Protein 2R48 (pdb70)

Solvent-accessible surface area: 5723 Å² total

Structure (mmCIF, N/CA/C/O backbone):
data_2R48
#
_entry.id   2R48
#
_cell.length_a   48.931
_cell.length_b   48.931
_cell.length_c   68.250
_cell.angle_alpha   90.00
_cell.angle_beta   90.00
_cell.angle_gamma   90.00
#
_symmetry.space_group_name_H-M   'P 41 21 2'
#
loop_
_entity.id
_entity.type
_entity.pdbx_description
1 polymer 'Phosphotransferase system (PTS) mannose-specific enzyme IIBCA component'
2 water water
#
loop_
_atom_site.group_PDB
_atom_site.id
_atom_site.type_symbol
_atom_site.label_atom_id
_atom_site.label_alt_id
_atom_site.label_comp_id
_atom_site.label_asym_id
_atom_site.label_entity_id
_atom_site.label_seq_id
_atom_site.pdbx_PDB_ins_code
_atom_site.Cartn_x
_atom_site.Cartn_y
_atom_site.Cartn_z
_atom_site.occupancy
_atom_site.B_iso_or_equiv
_atom_site.auth_seq_id
_atom_site.auth_comp_id
_atom_site.auth_asym_id
_atom_site.auth_atom_id
_atom_site.pdbx_PDB_model_num
ATOM 1 N N . ASN A 1 2 ? 22.207 2.751 25.438 1.00 17.29 0 ASN A N 1
ATOM 2 C CA . ASN A 1 2 ? 20.915 2.120 25.838 1.00 19.32 0 ASN A CA 1
ATOM 3 C C . ASN A 1 2 ? 19.668 2.965 25.581 1.00 19.67 0 ASN A C 1
ATOM 4 O O . ASN A 1 2 ? 18.540 2.495 25.827 1.00 20.15 0 ASN A O 1
ATOM 9 N N . ALA A 1 3 ? 19.838 4.179 25.052 1.00 19.20 1 ALA A N 1
ATOM 10 C CA . ALA A 1 3 ? 18.737 5.133 24.979 1.00 19.06 1 ALA A CA 1
ATOM 11 C C . ALA A 1 3 ? 17.653 4.721 23.972 1.00 19.38 1 ALA A C 1
ATOM 12 O O . ALA A 1 3 ? 17.957 4.048 22.965 1.00 18.91 1 ALA A O 1
ATOM 14 N N . LYS A 1 4 ? 16.397 5.072 24.272 1.00 19.16 2 LYS A N 1
ATOM 15 C CA . LYS A 1 4 ? 15.243 4.841 23.366 1.00 19.67 2 LYS A CA 1
ATOM 16 C C . LYS A 1 4 ? 14.621 6.174 23.040 1.00 18.01 2 LYS A C 1
ATOM 17 O O . LYS A 1 4 ? 14.241 6.910 23.928 1.00 17.85 2 LYS A O 1
ATOM 23 N N . LEU A 1 5 ? 14.544 6.461 21.745 1.00 17.48 3 LEU A N 1
ATOM 24 C CA . LEU A 1 5 ? 13.892 7.647 21.234 1.00 16.11 3 LEU A CA 1
ATOM 25 C C . LEU A 1 5 ? 12.772 7.228 20.336 1.00 14.56 3 LEU A C 1
ATOM 26 O O . LEU A 1 5 ? 12.723 6.107 19.869 1.00 15.26 3 LEU A O 1
ATOM 31 N N . LEU A 1 6 ? 11.838 8.134 20.194 1.00 13.43 4 LEU A N 1
ATOM 32 C CA . LEU A 1 6 ? 10.801 8.090 19.168 1.00 13.66 4 LEU A CA 1
ATOM 33 C C . LEU A 1 6 ? 10.707 9.415 18.504 1.00 15.43 4 LEU A C 1
ATOM 34 O O . LEU A 1 6 ? 11.121 10.434 19.020 1.00 14.96 4 LEU A O 1
ATOM 39 N N . ALA A 1 7 ? 10.217 9.372 17.285 1.00 16.45 5 ALA A N 1
ATOM 40 C CA . ALA A 1 7 ? 10.105 10.567 16.509 1.00 17.98 5 ALA A CA 1
ATOM 41 C C . ALA A 1 7 ? 8.854 10.496 15.635 1.00 16.13 5 ALA A C 1
ATOM 42 O O . ALA A 1 7 ? 8.323 9.399 15.305 1.00 16.49 5 ALA A O 1
ATOM 44 N N . ILE A 1 8 ? 8.382 11.686 15.289 1.00 16.63 6 ILE A N 1
ATOM 45 C CA . ILE A 1 8 ? 7.406 11.891 14.256 1.00 16.65 6 ILE A CA 1
ATOM 46 C C . ILE A 1 8 ? 7.950 12.877 13.231 1.00 15.76 6 ILE A C 1
ATOM 47 O O . ILE A 1 8 ? 8.519 13.933 13.589 1.00 17.61 6 ILE A O 1
ATOM 52 N N . THR A 1 9 ? 7.744 12.554 11.959 1.00 14.78 7 THR A N 1
ATOM 53 C CA . THR A 1 9 ? 8.050 13.475 10.898 1.00 15.35 7 THR A CA 1
ATOM 54 C C . THR A 1 9 ? 6.805 13.767 10.114 1.00 15.09 7 THR A C 1
ATOM 55 O O . THR A 1 9 ? 5.989 12.885 9.931 1.00 13.23 7 THR A O 1
ATOM 59 N N . SER A 1 10 ? 6.666 15.024 9.666 1.00 17.10 8 SER A N 1
ATOM 60 C CA . SER A 1 10 ? 5.489 15.489 8.905 1.00 18.20 8 SER A CA 1
ATOM 61 C C . SER A 1 10 ? 5.753 16.743 8.074 1.00 20.22 8 SER A C 1
ATOM 62 O O . SER A 1 10 ? 6.145 17.777 8.573 1.00 21.01 8 SER A O 1
ATOM 65 N N . CYS A 1 11 ? 5.461 16.686 6.794 1.00 23.46 9 CYS A N 1
ATOM 66 C CA . CYS A 1 11 ? 5.571 17.880 5.941 1.00 24.14 9 CYS A CA 1
ATOM 67 C C . CYS A 1 11 ? 4.265 17.922 5.160 1.00 25.80 9 CYS A C 1
ATOM 68 O O . CYS A 1 11 ? 3.929 16.913 4.563 1.00 29.09 9 CYS A O 1
ATOM 71 N N . PRO A 1 12 ? 3.530 19.062 5.145 1.00 25.43 10 PRO A N 1
ATOM 72 C CA . PRO A 1 12 ? 2.239 19.070 4.421 1.00 26.31 10 PRO A CA 1
ATOM 73 C C . PRO A 1 12 ? 2.357 18.934 2.884 1.00 26.82 10 PRO A C 1
ATOM 74 O O . PRO A 1 12 ? 1.370 18.624 2.204 1.00 27.92 10 PRO A O 1
ATOM 78 N N . ASN A 1 13 ? 3.552 19.122 2.332 1.00 27.06 11 ASN A N 1
ATOM 79 C CA . ASN A 1 13 ? 3.729 19.035 0.888 1.00 27.31 11 ASN A CA 1
ATOM 80 C C . ASN A 1 13 ? 4.333 17.694 0.446 1.00 27.13 11 ASN A C 1
ATOM 81 O O . ASN A 1 13 ? 5.506 17.385 0.734 1.00 27.40 11 ASN A O 1
ATOM 86 N N . GLY A 1 14 ? 3.525 16.913 -0.273 1.00 25.40 12 GLY A N 1
ATOM 87 C CA . GLY A 1 14 ? 3.950 15.613 -0.751 1.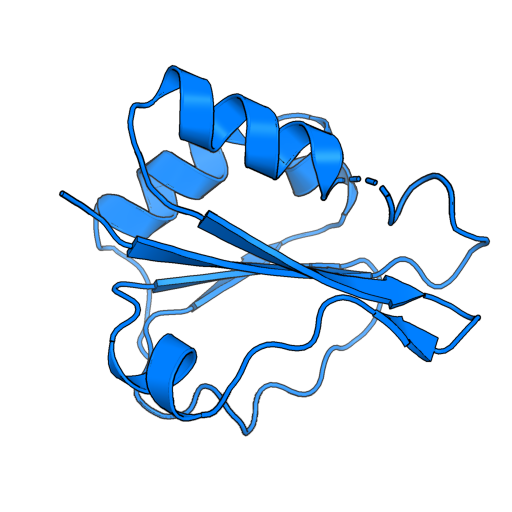00 24.13 12 GLY A CA 1
ATOM 88 C C . GLY A 1 14 ? 4.375 14.717 0.383 1.00 22.47 12 GLY A C 1
ATOM 89 O O . GLY A 1 14 ? 3.877 14.856 1.495 1.00 21.60 12 GLY A O 1
ATOM 90 N N . ILE A 1 15 ? 5.269 13.778 0.075 1.00 20.12 13 ILE A N 1
ATOM 91 C CA . ILE A 1 15 ? 5.706 12.762 0.997 1.00 18.90 13 ILE A CA 1
ATOM 92 C C . ILE A 1 15 ? 7.220 12.648 1.103 1.00 17.37 13 ILE A C 1
ATOM 93 O O . ILE A 1 15 ? 7.705 12.184 2.096 1.00 18.29 13 ILE A O 1
ATOM 98 N N . ALA A 1 16 ? 7.964 13.092 0.093 1.00 16.69 14 ALA A N 1
ATOM 99 C CA . ALA A 1 16 ? 9.418 12.842 0.037 1.00 16.74 14 ALA A CA 1
ATOM 100 C C . ALA A 1 16 ? 10.153 13.453 1.210 1.00 16.02 14 ALA A C 1
ATOM 101 O O . ALA A 1 16 ? 11.051 12.793 1.818 1.00 16.68 14 ALA A O 1
ATOM 103 N N . HIS A 1 17 ? 9.804 14.705 1.558 1.00 16.28 15 HIS A N 1
ATOM 104 C CA . HIS A 1 17 ? 10.415 15.339 2.725 1.00 16.86 15 HIS A CA 1
ATOM 105 C C . HIS A 1 17 ? 10.122 14.636 4.036 1.00 16.01 15 HIS A C 1
ATOM 106 O O . HIS A 1 17 ? 10.995 14.518 4.891 1.00 16.89 15 HIS A O 1
ATOM 113 N N . THR A 1 18 ? 8.878 14.203 4.207 1.00 17.04 16 THR A N 1
ATOM 114 C CA . THR A 1 18 ? 8.491 13.453 5.404 1.00 17.36 16 THR A CA 1
ATOM 115 C C . THR A 1 18 ? 9.347 12.210 5.557 1.00 17.08 16 THR A C 1
ATOM 116 O O . THR A 1 18 ? 9.868 11.945 6.624 1.00 15.44 16 THR A O 1
ATOM 120 N N . TYR A 1 19 ? 9.503 11.487 4.455 1.00 17.87 17 TYR A N 1
ATOM 121 C CA . TYR A 1 19 ? 10.259 10.254 4.456 1.00 18.86 17 TYR A CA 1
ATOM 122 C C . TYR A 1 19 ? 11.737 10.524 4.603 1.00 18.61 17 TYR A C 1
ATOM 123 O O . TYR A 1 19 ? 12.456 9.730 5.183 1.00 19.33 17 TYR A O 1
ATOM 140 N N . ALA A 1 21 ? 13.318 13.027 6.195 1.00 15.93 19 ALA A N 1
ATOM 141 C CA . ALA A 1 21 ? 13.508 13.275 7.630 1.00 16.40 19 ALA A CA 1
ATOM 142 C C . ALA A 1 21 ? 13.506 11.966 8.435 1.00 15.43 19 ALA A C 1
ATOM 143 O O . ALA A 1 21 ? 14.375 11.747 9.294 1.00 17.33 19 ALA A O 1
ATOM 145 N N . ALA A 1 22 ? 12.540 11.093 8.166 1.00 16.17 20 ALA A N 1
ATOM 146 C CA . ALA A 1 22 ? 12.458 9.798 8.877 1.00 16.38 20 ALA A CA 1
ATOM 147 C C . ALA A 1 22 ? 13.676 8.904 8.631 1.00 16.68 20 ALA A C 1
ATOM 148 O O . ALA A 1 22 ? 14.192 8.264 9.569 1.00 16.99 20 ALA A O 1
ATOM 150 N N . GLU A 1 23 ? 14.139 8.872 7.375 1.00 16.58 21 GLU A N 1
ATOM 151 C CA . GLU A 1 23 ? 15.264 8.001 6.957 1.00 16.24 21 GLU A CA 1
ATOM 152 C C . GLU A 1 23 ? 16.530 8.507 7.623 1.00 15.56 21 GLU A C 1
ATOM 153 O O . GLU A 1 23 ? 17.361 7.731 8.079 1.00 15.98 21 GLU A O 1
ATOM 159 N N . ASN A 1 24 ? 16.673 9.827 7.667 1.00 15.10 22 ASN A N 1
ATOM 160 C CA . ASN A 1 24 ? 17.897 10.469 8.126 1.00 15.05 22 ASN A CA 1
ATOM 161 C C . ASN A 1 24 ? 17.971 10.408 9.641 1.00 15.06 22 ASN A C 1
ATOM 162 O O . ASN A 1 24 ? 19.050 10.227 10.201 1.00 15.03 22 ASN A O 1
ATOM 167 N N . LEU A 1 25 ? 16.832 10.532 10.328 1.00 16.05 23 LEU A N 1
ATOM 168 C CA . LEU A 1 25 ? 16.775 10.284 11.793 1.00 17.07 23 LEU A CA 1
ATOM 169 C C . LEU A 1 25 ? 17.125 8.835 12.087 1.00 18.96 23 LEU A C 1
ATOM 170 O O . LEU A 1 25 ? 17.858 8.562 13.032 1.00 19.53 23 LEU A O 1
ATOM 175 N N . GLN A 1 26 ? 16.644 7.903 11.275 1.00 18.90 24 GLN A N 1
ATOM 176 C CA . GLN A 1 26 ? 16.918 6.492 11.531 1.00 20.47 24 GLN A CA 1
ATOM 177 C C . GLN A 1 26 ? 18.408 6.167 11.380 1.00 20.58 24 GLN A C 1
ATOM 178 O O . GLN A 1 26 ? 19.022 5.534 12.229 1.00 20.79 24 GLN A O 1
ATOM 184 N N . LYS A 1 27 ? 18.996 6.664 10.320 1.00 21.53 25 LYS A N 1
ATOM 185 C CA . LYS A 1 27 ? 20.413 6.471 10.097 1.00 22.39 25 LYS A CA 1
ATOM 186 C C . LYS A 1 27 ? 21.252 7.164 11.174 1.00 21.56 25 LYS A C 1
ATOM 187 O O . LYS A 1 27 ? 22.220 6.609 11.593 1.00 21.29 25 LYS A O 1
ATOM 193 N N . ALA A 1 28 ? 20.851 8.341 11.638 1.00 20.99 26 ALA A N 1
ATOM 194 C CA . ALA A 1 28 ? 21.593 9.081 12.676 1.00 21.77 26 ALA A CA 1
ATOM 195 C C . ALA A 1 28 ? 21.585 8.291 13.997 1.00 21.35 26 ALA A C 1
ATOM 196 O O . ALA A 1 28 ? 22.580 8.158 14.705 1.00 19.01 26 ALA A O 1
ATOM 198 N N . ALA A 1 29 ? 20.428 7.730 14.292 1.00 21.65 27 ALA A N 1
ATOM 199 C CA . ALA A 1 29 ? 20.255 6.877 15.466 1.00 21.73 27 ALA A CA 1
ATOM 200 C C . ALA A 1 29 ? 21.159 5.648 15.373 1.00 21.16 27 ALA A C 1
ATOM 201 O O . ALA A 1 29 ? 21.879 5.311 16.350 1.00 20.38 27 ALA A O 1
ATOM 203 N N . ASP A 1 30 ? 21.140 4.971 14.222 1.00 20.60 28 ASP A N 1
ATOM 204 C CA . ASP A 1 30 ? 21.988 3.783 14.034 1.00 21.31 28 ASP A CA 1
ATOM 205 C C . ASP A 1 30 ? 23.465 4.109 14.255 1.00 21.10 28 ASP A C 1
ATOM 206 O O . ASP A 1 30 ? 24.171 3.376 14.979 1.00 20.62 28 ASP A O 1
ATOM 211 N N . ARG A 1 31 ? 23.889 5.239 13.674 1.00 20.60 29 ARG A N 1
ATOM 212 C CA . ARG A 1 31 ? 25.262 5.756 13.778 1.00 21.00 29 ARG A CA 1
ATOM 213 C C . ARG A 1 31 ? 25.646 6.061 15.220 1.00 20.92 29 ARG A C 1
ATOM 214 O O . ARG A 1 31 ? 26.792 5.839 15.656 1.00 21.73 29 ARG A O 1
ATOM 222 N N . LEU A 1 32 ? 24.687 6.576 15.964 1.00 19.90 30 LEU A N 1
ATOM 223 C CA . LEU A 1 32 ? 24.918 6.997 17.340 1.00 21.08 30 LEU A CA 1
ATOM 224 C C . LEU A 1 32 ? 24.724 5.844 18.320 1.00 21.11 30 LEU A C 1
ATOM 225 O O . LEU A 1 32 ? 25.030 5.997 19.495 1.00 21.49 30 LEU A O 1
ATOM 230 N N . GLY A 1 33 ? 24.303 4.688 17.811 1.00 21.28 31 GLY A N 1
ATOM 231 C CA . GLY A 1 33 ? 24.043 3.510 18.615 1.00 21.19 31 GLY A CA 1
ATOM 232 C C . GLY A 1 33 ? 22.846 3.730 19.524 1.00 21.22 31 GLY A C 1
ATOM 233 O O . GLY A 1 33 ? 22.830 3.234 20.652 1.00 22.02 31 GLY A O 1
ATOM 234 N N . VAL A 1 34 ? 21.851 4.481 19.041 1.00 20.92 32 VAL A N 1
ATOM 235 C CA . VAL A 1 34 ? 20.614 4.809 19.810 1.00 21.48 32 VAL A CA 1
ATOM 236 C C . VAL A 1 34 ? 19.449 4.094 19.129 1.00 20.75 32 VAL A C 1
ATOM 237 O O . VAL A 1 34 ? 19.421 4.005 17.912 1.00 19.79 32 VAL A O 1
ATOM 241 N N . SER A 1 35 ? 18.491 3.604 19.900 1.00 20.09 33 SER A N 1
ATOM 242 C CA A SER A 1 35 ? 17.285 3.012 19.305 0.50 20.49 33 SER A CA 1
ATOM 243 C CA B SER A 1 35 ? 17.275 3.008 19.331 0.50 20.16 33 SER A CA 1
ATOM 244 C C . SER A 1 35 ? 16.292 4.110 18.978 1.00 20.08 33 SER A C 1
ATOM 245 O O . SER A 1 35 ? 16.135 5.047 19.756 1.00 20.54 33 SER A O 1
ATOM 250 N N . ILE A 1 36 ? 15.626 3.985 17.831 1.00 19.64 34 ILE A N 1
ATOM 251 C CA . ILE A 1 36 ? 14.620 4.960 17.453 1.00 18.85 34 ILE A CA 1
ATOM 252 C C . ILE A 1 36 ? 13.576 4.299 16.624 1.00 18.78 34 ILE A C 1
ATOM 253 O O . ILE A 1 36 ? 13.855 3.321 15.921 1.00 18.08 34 ILE A O 1
ATOM 258 N N . LYS A 1 37 ? 12.366 4.791 16.774 1.00 17.67 35 LYS A N 1
ATOM 259 C CA . LYS A 1 37 ? 11.267 4.444 15.932 1.00 17.31 35 LYS A CA 1
ATOM 260 C C . LYS A 1 37 ? 10.690 5.741 15.417 1.00 16.30 35 LYS A C 1
ATOM 261 O O . LYS A 1 37 ? 10.417 6.671 16.208 1.00 16.70 35 LYS A O 1
ATOM 267 N N . VAL A 1 38 ? 10.412 5.768 14.110 1.00 15.81 36 VAL A N 1
ATOM 268 C CA . VAL A 1 38 ? 9.870 6.997 13.495 1.00 14.67 36 VAL A CA 1
ATOM 269 C C . VAL A 1 38 ? 8.489 6.748 12.890 1.00 13.93 36 VAL A C 1
ATOM 270 O O . VAL A 1 38 ? 8.306 5.939 11.954 1.00 13.17 36 VAL A O 1
ATOM 274 N N . GLU A 1 39 ? 7.507 7.440 13.432 1.00 12.77 37 GLU A N 1
ATOM 275 C CA . GLU A 1 39 ? 6.167 7.510 12.862 1.00 14.40 37 GLU A CA 1
ATOM 276 C C . GLU A 1 39 ? 6.088 8.684 11.857 1.00 14.95 37 GLU A C 1
ATOM 277 O O . GLU A 1 39 ? 6.519 9.786 12.126 1.00 14.29 37 GLU A O 1
ATOM 283 N N . THR A 1 40 ? 5.544 8.434 10.673 1.00 15.50 38 THR A N 1
ATOM 284 C CA . THR A 1 40 ? 5.382 9.514 9.704 1.00 16.39 38 THR A CA 1
ATOM 285 C C . THR A 1 40 ? 3.928 9.948 9.607 1.00 17.64 38 THR A C 1
ATOM 286 O O . THR A 1 40 ? 3.012 9.126 9.715 1.00 18.62 38 THR A O 1
ATOM 290 N N . GLN A 1 41 ? 3.727 11.232 9.351 1.00 18.73 39 GLN A N 1
ATOM 291 C CA . GLN A 1 41 ? 2.412 11.810 9.216 1.00 18.83 39 GLN A CA 1
ATOM 292 C C . GLN A 1 41 ? 2.392 12.564 7.909 1.00 21.08 39 GLN A C 1
ATOM 293 O O . GLN A 1 41 ? 2.750 13.752 7.805 1.00 22.92 39 GLN A O 1
ATOM 299 N N . GLY A 1 42 ? 2.065 11.848 6.864 1.00 23.34 40 GLY A N 1
ATOM 300 C CA . GLY A 1 42 ? 2.079 12.454 5.543 1.00 24.42 40 GLY A CA 1
ATOM 301 C C . GLY A 1 42 ? 0.640 12.621 5.090 1.00 25.25 40 GLY A C 1
ATOM 302 O O . GLY A 1 42 ? -0.276 12.205 5.791 1.00 25.61 40 GLY A O 1
ATOM 303 N N . GLY A 1 43 ? 0.459 13.224 3.917 1.00 25.09 41 GLY A N 1
ATOM 304 C CA . GLY A 1 43 ? -0.862 13.401 3.336 1.00 25.88 41 GLY A CA 1
ATOM 305 C C . GLY A 1 43 ? -1.630 12.100 3.326 1.00 25.54 41 GLY A C 1
ATOM 306 O O . GLY A 1 43 ? -2.811 12.091 3.615 1.00 25.32 41 GLY A O 1
ATOM 307 N N . ILE A 1 44 ? -0.929 11.003 3.032 1.00 26.68 42 ILE A N 1
ATOM 308 C CA . ILE A 1 44 ? -1.527 9.645 2.915 1.00 27.30 42 ILE A CA 1
ATOM 309 C C . ILE A 1 44 ? -2.032 9.037 4.227 1.00 26.97 42 ILE A C 1
ATOM 310 O O . ILE A 1 44 ? -2.798 8.077 4.222 1.00 28.25 42 ILE A O 1
ATOM 315 N N . GLY A 1 45 ? -1.561 9.587 5.332 1.00 25.90 43 GLY A N 1
ATOM 316 C CA . GLY A 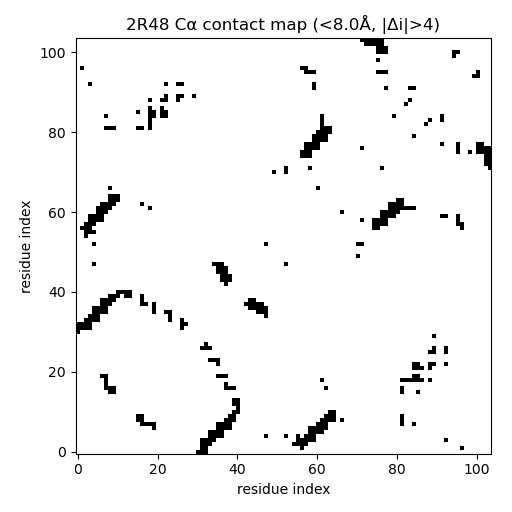1 45 ? -1.987 9.196 6.642 1.00 26.21 43 GLY A CA 1
ATOM 317 C C . GLY A 1 45 ? -0.768 8.999 7.531 1.00 25.44 43 GLY A C 1
ATOM 318 O O . GLY A 1 45 ? 0.388 9.284 7.153 1.00 26.03 43 GLY A O 1
ATOM 319 N N . VAL A 1 46 ? -1.041 8.480 8.714 1.00 25.03 44 VAL A N 1
ATOM 320 C CA . VAL A 1 46 ? -0.005 8.056 9.608 1.00 25.05 44 VAL A CA 1
ATOM 321 C C . VAL A 1 46 ? 0.534 6.665 9.222 1.00 23.51 44 VAL A C 1
ATOM 322 O O . VAL A 1 46 ? -0.228 5.753 8.976 1.00 21.63 44 VAL A O 1
ATOM 326 N N . 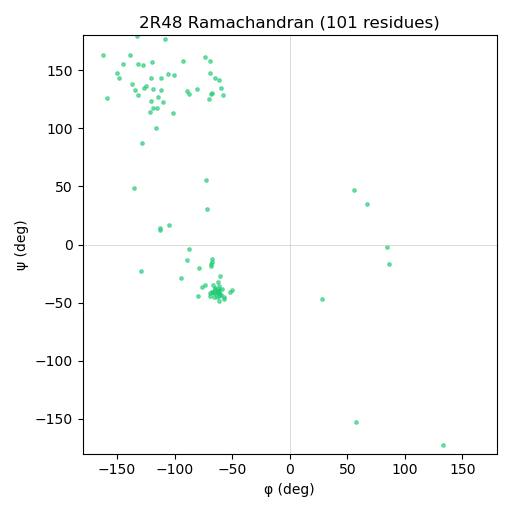GLU A 1 47 ? 1.851 6.520 9.203 1.00 22.05 45 GLU A N 1
ATOM 327 C CA . GLU A 1 47 ? 2.447 5.225 8.986 1.00 22.56 45 GLU A CA 1
ATOM 328 C C . GLU A 1 47 ? 3.461 4.937 10.108 1.00 21.48 45 GLU A C 1
ATOM 329 O O . GLU A 1 47 ? 4.035 5.861 10.688 1.00 18.53 45 GLU A O 1
ATOM 335 N N . ASN A 1 48 ? 3.687 3.661 10.360 1.00 21.22 46 ASN A N 1
ATOM 336 C CA . ASN A 1 48 ? 4.609 3.223 11.410 1.00 21.18 46 ASN A CA 1
ATOM 337 C C . ASN A 1 48 ? 4.229 3.818 12.775 1.00 20.69 46 ASN A C 1
ATOM 338 O O . ASN A 1 48 ? 5.061 4.335 13.490 1.00 20.99 46 ASN A O 1
ATOM 343 N N . LYS A 1 49 ? 2.946 3.750 13.114 1.00 19.70 47 LYS A N 1
ATOM 344 C CA . LYS A 1 49 ? 2.416 4.437 14.303 1.00 20.19 47 LYS A CA 1
ATOM 345 C C . LYS A 1 49 ? 3.064 3.991 15.610 1.00 19.76 47 LYS A C 1
ATOM 346 O O . LYS A 1 49 ? 3.267 2.818 15.876 1.00 18.11 47 LYS A O 1
ATOM 352 N N . LEU A 1 50 ? 3.407 4.957 16.423 1.00 19.52 48 LEU A N 1
ATOM 353 C CA . LEU A 1 50 ? 3.930 4.674 17.758 1.00 19.50 48 LEU A CA 1
ATOM 354 C C . LEU A 1 50 ? 2.844 4.008 18.591 1.00 18.49 48 LEU A C 1
ATOM 355 O O . LEU A 1 50 ? 1.654 4.318 18.458 1.00 18.83 48 LEU A O 1
ATOM 360 N N . THR A 1 51 ? 3.238 3.066 19.426 1.00 19.07 49 THR A N 1
ATOM 361 C CA . THR A 1 51 ? 2.313 2.501 20.394 1.00 18.03 49 THR A CA 1
ATOM 362 C C . THR A 1 51 ? 2.381 3.221 21.729 1.00 19.29 49 THR A C 1
ATOM 363 O O . THR A 1 51 ? 3.433 3.792 22.114 1.00 18.04 49 THR A O 1
ATOM 367 N N . GLU A 1 52 ? 1.294 3.110 22.507 1.00 19.01 50 GLU A N 1
ATOM 368 C CA . GLU A 1 52 ? 1.270 3.615 23.877 1.00 19.19 50 GLU A CA 1
ATOM 369 C C . GLU A 1 52 ? 2.441 3.136 24.765 1.00 19.15 50 GLU A C 1
ATOM 370 O O . GLU A 1 52 ? 2.979 3.922 25.549 1.00 19.01 50 GLU A O 1
ATOM 376 N N . GLU A 1 53 ? 2.809 1.859 24.631 1.00 19.63 51 GLU A N 1
ATOM 377 C CA . GLU A 1 53 ? 3.857 1.215 25.414 1.00 20.38 51 GLU A CA 1
ATOM 378 C C . GLU A 1 53 ? 5.243 1.769 25.041 1.00 19.61 51 GLU A C 1
ATOM 379 O O . GLU A 1 53 ? 6.071 2.066 25.902 1.00 19.62 51 GLU A O 1
ATOM 385 N N . GLU A 1 54 ? 5.480 1.919 23.738 1.00 18.75 52 GLU A N 1
ATOM 386 C CA . GLU A 1 54 ? 6.744 2.512 23.245 1.00 18.58 52 GLU A CA 1
ATOM 387 C C . GLU A 1 54 ? 6.879 3.946 23.761 1.00 18.13 52 GLU A C 1
ATOM 388 O O . GLU A 1 54 ? 7.948 4.368 24.170 1.00 16.83 52 GLU A O 1
ATOM 394 N N . ILE A 1 55 ? 5.783 4.669 23.771 1.00 17.50 53 ILE A N 1
ATOM 395 C CA . ILE A 1 55 ? 5.809 6.042 24.264 1.00 18.63 53 ILE A CA 1
ATOM 396 C C . ILE A 1 55 ? 6.083 6.068 25.763 1.00 18.08 53 ILE A C 1
ATOM 397 O O . ILE A 1 55 ? 6.908 6.843 26.226 1.00 18.66 53 ILE A O 1
ATOM 402 N N . ARG A 1 56 ? 5.491 5.152 26.519 1.00 20.14 54 ARG A N 1
ATOM 403 C CA . ARG A 1 56 ? 5.747 5.137 27.956 1.00 21.00 54 ARG A CA 1
ATOM 404 C C . ARG A 1 56 ? 7.235 4.926 28.213 1.00 21.02 54 ARG A C 1
ATOM 405 O O . ARG A 1 56 ? 7.809 5.592 29.067 1.00 19.90 54 ARG A O 1
ATOM 413 N N . GLU A 1 57 ? 7.864 4.007 27.480 1.00 20.75 55 GLU A N 1
ATOM 414 C CA . GLU A 1 57 ? 9.285 3.647 27.717 1.00 21.18 55 GLU A CA 1
ATOM 415 C C . GLU A 1 57 ? 10.282 4.611 27.151 1.00 20.59 55 GLU A C 1
ATOM 416 O O . GLU A 1 57 ? 11.449 4.597 27.593 1.00 22.84 55 GLU A O 1
ATOM 422 N N . ALA A 1 58 ? 9.884 5.425 26.176 1.00 19.31 56 ALA A N 1
ATOM 423 C CA . ALA A 1 58 ? 10.822 6.311 25.470 1.00 19.23 56 ALA A CA 1
ATOM 424 C C . ALA A 1 58 ? 11.485 7.316 26.430 1.00 18.25 56 ALA A C 1
ATOM 425 O O . ALA A 1 58 ? 10.859 7.828 27.334 1.00 18.08 56 ALA A O 1
ATOM 427 N N . ASP A 1 59 ? 12.771 7.580 26.216 1.00 17.92 57 ASP A N 1
ATOM 428 C CA . ASP A 1 59 ? 13.480 8.601 26.938 1.00 16.88 57 ASP A CA 1
ATOM 429 C C . ASP A 1 59 ? 13.105 9.987 26.501 1.00 17.84 57 ASP A C 1
ATOM 430 O O . ASP A 1 59 ? 13.127 10.926 27.313 1.00 16.93 57 ASP A O 1
ATOM 435 N N . ALA A 1 60 ? 12.826 10.137 25.206 1.00 15.99 58 ALA A N 1
ATOM 436 C CA . ALA A 1 60 ? 12.417 11.407 24.671 1.00 16.46 58 ALA A CA 1
ATOM 437 C C . ALA A 1 60 ? 11.762 11.203 23.311 1.00 16.26 58 ALA A C 1
ATOM 438 O O . ALA A 1 60 ? 11.857 10.113 22.712 1.00 16.39 58 ALA A O 1
ATOM 440 N N . ILE A 1 61 ? 11.040 12.237 22.900 1.00 16.57 59 ILE A N 1
ATOM 441 C CA . ILE A 1 61 ? 10.330 12.331 21.645 1.00 16.43 59 ILE A CA 1
ATOM 442 C C . ILE A 1 61 ? 10.883 13.515 20.827 1.00 16.55 59 ILE A C 1
ATOM 443 O O . ILE A 1 61 ? 11.054 14.633 21.378 1.00 15.54 59 ILE A O 1
ATOM 448 N N . ILE A 1 62 ? 11.127 13.246 19.526 1.00 15.26 60 ILE A N 1
ATOM 449 C CA . ILE A 1 62 ? 11.495 14.254 18.552 1.00 15.82 60 ILE A CA 1
ATOM 450 C C . ILE A 1 62 ? 10.397 14.406 17.507 1.00 15.61 60 ILE A C 1
ATOM 451 O O . ILE A 1 62 ? 9.999 13.415 16.871 1.00 16.67 60 ILE A O 1
ATOM 456 N N . ILE A 1 63 ? 9.939 15.638 17.302 1.00 15.42 61 ILE A N 1
ATOM 457 C CA . ILE A 1 63 ? 9.004 15.969 16.231 1.00 15.79 61 ILE A CA 1
ATOM 458 C C . ILE A 1 63 ? 9.720 16.925 15.264 1.00 15.77 61 ILE A C 1
ATOM 459 O O . ILE A 1 63 ? 10.162 18.016 15.657 1.00 15.74 61 ILE A O 1
ATOM 4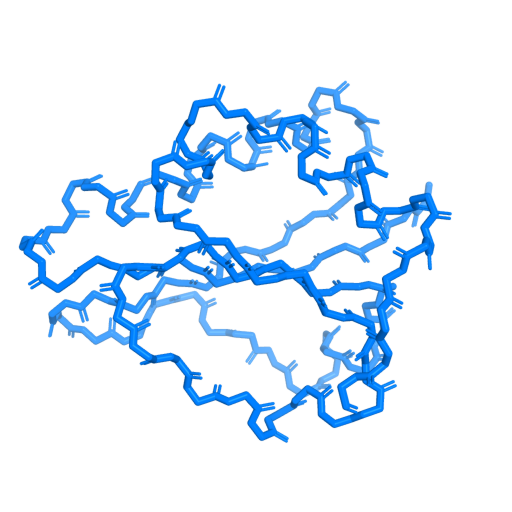64 N N . ALA A 1 64 ? 9.882 16.468 14.014 1.00 16.46 62 ALA A N 1
ATOM 465 C CA . ALA A 1 64 ? 10.476 17.261 12.953 1.00 16.07 62 ALA A CA 1
ATOM 466 C C . ALA A 1 64 ? 9.370 17.442 11.940 1.00 16.75 62 ALA A C 1
ATOM 467 O O . ALA A 1 64 ? 9.049 16.552 11.145 1.00 17.40 62 ALA A O 1
ATOM 469 N N . ALA A 1 65 ? 8.753 18.610 11.976 1.00 17.26 63 ALA A N 1
ATOM 470 C CA . ALA A 1 65 ? 7.515 18.789 11.227 1.00 18.27 63 ALA A CA 1
ATOM 471 C C . ALA A 1 65 ? 7.355 20.191 10.750 1.00 19.27 63 ALA A C 1
ATOM 472 O O . ALA A 1 65 ? 7.725 21.134 11.478 1.00 19.60 63 ALA A O 1
ATOM 474 N N . ASP A 1 66 ? 6.804 20.352 9.542 1.00 20.09 64 ASP A N 1
ATOM 475 C CA . ASP A 1 66 ? 6.522 21.726 9.046 1.00 22.01 64 ASP A CA 1
ATOM 476 C C . ASP A 1 66 ? 5.012 22.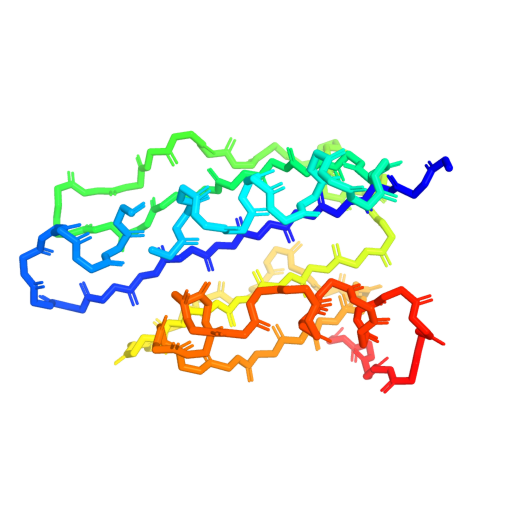042 9.127 1.00 22.64 64 ASP A C 1
ATOM 477 O O . ASP A 1 66 ? 4.543 22.938 8.451 1.00 22.90 64 ASP A O 1
ATOM 482 N N . ARG A 1 67 ? 4.266 21.257 9.900 1.00 23.22 65 ARG A N 1
ATOM 483 C CA . ARG A 1 67 ? 2.840 21.516 10.205 1.00 24.22 65 ARG A CA 1
ATOM 484 C C . ARG A 1 67 ? 2.638 21.197 11.715 1.00 24.34 65 ARG A C 1
ATOM 485 O O . ARG A 1 67 ? 3.485 20.556 12.337 1.00 24.09 65 ARG A O 1
ATOM 493 N N . SER A 1 68 ? 1.543 21.666 12.301 1.00 25.02 66 SER A N 1
ATOM 494 C CA . SER A 1 68 ? 1.290 21.419 13.713 1.00 25.19 66 SER A CA 1
ATOM 495 C C . SER A 1 68 ? 1.036 19.913 13.874 1.00 25.29 66 SER A C 1
ATOM 496 O O . SER A 1 68 ? 0.254 19.358 13.138 1.00 26.50 66 SER A O 1
ATOM 499 N N . VAL A 1 69 ? 1.700 19.267 14.816 1.00 24.88 67 VAL A N 1
ATOM 500 C CA . VAL A 1 69 ? 1.478 17.843 15.116 1.00 23.43 67 VAL A CA 1
ATOM 501 C C . VAL A 1 69 ? 0.845 17.775 16.497 1.00 22.41 67 VAL A C 1
ATOM 502 O O . VAL A 1 69 ? 1.302 18.438 17.420 1.00 21.14 67 VAL A O 1
ATOM 506 N N . ASN A 1 70 ? -0.213 16.992 16.631 1.00 21.29 68 ASN A N 1
ATOM 507 C CA . ASN A 1 70 ? -0.891 16.867 17.920 1.00 21.33 68 ASN A CA 1
ATOM 508 C C . ASN A 1 70 ? 0.040 16.132 18.870 1.00 21.13 68 ASN A C 1
ATOM 509 O O . ASN A 1 70 ? 0.643 15.120 18.520 1.00 20.44 68 ASN A O 1
ATOM 514 N N . LYS A 1 71 ? 0.229 16.703 20.052 1.00 20.99 69 LYS A N 1
ATOM 515 C CA . LYS A 1 71 ? 1.228 16.157 20.984 1.00 21.25 69 LYS A CA 1
ATOM 516 C C . LYS A 1 71 ? 0.619 15.550 22.229 1.00 20.47 69 LYS A C 1
ATOM 517 O O . LYS A 1 71 ? 1.342 15.263 23.182 1.00 20.31 69 LYS A O 1
ATOM 523 N N . ASP A 1 72 ? -0.690 15.352 22.233 1.00 20.21 70 ASP A N 1
ATOM 524 C CA . ASP A 1 72 ? -1.368 14.916 23.437 1.00 20.38 70 ASP A CA 1
ATOM 525 C C . ASP A 1 72 ? -0.864 13.566 23.946 1.00 20.27 70 ASP A C 1
ATOM 526 O O . ASP A 1 72 ? -0.963 13.261 25.160 1.00 20.10 70 ASP A O 1
ATOM 531 N N . ARG A 1 73 ? -0.356 12.727 23.050 1.00 19.76 71 ARG A N 1
ATOM 532 C CA . ARG A 1 73 ? 0.199 11.424 23.457 1.00 19.12 71 ARG A CA 1
ATOM 533 C C . ARG A 1 73 ? 1.469 11.514 24.284 1.00 19.13 71 ARG A C 1
ATOM 534 O O . ARG A 1 73 ? 1.912 10.511 24.838 1.00 17.81 71 ARG A O 1
ATOM 542 N N . PHE A 1 74 ? 2.058 12.710 24.321 1.00 19.07 72 PHE A N 1
ATOM 543 C CA . PHE A 1 74 ? 3.403 12.931 24.818 1.00 18.18 72 PHE A CA 1
ATOM 544 C C . PHE A 1 74 ? 3.437 13.764 26.115 1.00 18.45 72 PHE A C 1
ATOM 545 O O . PHE A 1 74 ? 4.472 14.188 26.551 1.00 18.32 72 PHE A O 1
ATOM 553 N N . ILE A 1 75 ? 2.295 13.909 26.760 1.00 19.00 73 ILE A N 1
ATOM 554 C CA . ILE A 1 75 ? 2.184 14.561 28.065 1.00 20.03 73 ILE A CA 1
ATOM 555 C C . ILE A 1 75 ? 3.068 13.815 29.014 1.00 19.63 73 ILE A C 1
ATOM 556 O O . ILE A 1 75 ? 2.993 12.575 29.093 1.00 19.08 73 ILE A O 1
ATOM 561 N N . GLY A 1 76 ? 3.921 14.552 29.706 1.00 19.00 74 GLY A N 1
ATOM 562 C CA . GLY A 1 76 ? 4.848 13.957 30.633 1.00 18.98 74 GLY A CA 1
ATOM 563 C C . GLY A 1 76 ? 6.126 13.445 30.019 1.00 18.86 74 GLY A C 1
ATOM 564 O O . GLY A 1 76 ? 6.976 12.917 30.737 1.00 17.71 74 GLY A O 1
ATOM 565 N N . LYS A 1 77 ? 6.249 13.545 28.683 1.00 19.36 75 LYS A N 1
ATOM 566 C CA . LYS A 1 77 ? 7.455 13.155 27.975 1.00 19.66 75 LYS A CA 1
ATOM 567 C C . LYS A 1 77 ? 8.289 14.378 27.637 1.00 18.89 75 LYS A C 1
ATOM 568 O O . LYS A 1 77 ? 7.752 15.440 27.336 1.00 18.79 75 LYS A O 1
ATOM 574 N N . LYS A 1 78 ? 9.600 14.207 27.664 1.00 19.44 76 LYS A N 1
ATOM 575 C CA . LYS A 1 78 ? 10.533 15.200 27.139 1.00 20.44 76 LYS A CA 1
ATOM 576 C C . LYS A 1 78 ? 10.421 15.238 25.619 1.00 20.53 76 LYS A C 1
ATOM 577 O O . LYS A 1 78 ? 10.570 14.192 24.939 1.00 21.23 76 LYS A O 1
ATOM 583 N N . LEU A 1 79 ? 10.165 16.424 25.093 1.00 20.63 77 LEU A N 1
ATOM 584 C CA . LEU A 1 79 ? 9.904 16.579 23.695 1.00 20.88 77 LEU A CA 1
ATOM 585 C C . LEU A 1 79 ? 10.647 17.740 23.052 1.00 22.00 77 LEU A C 1
ATOM 586 O O . LEU A 1 79 ? 10.676 18.870 23.575 1.00 20.24 77 LEU A O 1
ATOM 591 N N . LEU A 1 80 ? 11.247 17.422 21.917 1.00 22.07 78 LEU A N 1
ATOM 592 C CA . LEU A 1 80 ? 12.018 18.320 21.075 1.00 22.77 78 LEU A CA 1
ATOM 593 C C . LEU A 1 80 ? 11.168 18.515 19.831 1.00 22.03 78 LEU A C 1
ATOM 594 O O . LEU A 1 80 ? 10.786 17.533 19.145 1.00 24.24 78 LEU A O 1
ATOM 599 N N . SER A 1 81 ? 10.829 19.764 19.531 1.00 21.93 79 SER A N 1
ATOM 600 C CA . SER A 1 81 ? 10.003 20.076 18.356 1.00 21.95 79 SER A CA 1
ATOM 601 C C . SER A 1 81 ? 10.725 21.032 17.392 1.00 21.26 79 SER A C 1
ATOM 602 O O . SER A 1 81 ? 10.981 22.180 17.734 1.00 20.44 79 SER A O 1
ATOM 605 N N . VAL A 1 82 ? 11.048 20.545 16.192 1.00 21.03 80 VAL A N 1
ATOM 606 C CA . VAL A 1 82 ? 11.770 21.321 15.169 1.00 20.18 80 VAL A CA 1
ATOM 607 C C . VAL A 1 82 ? 11.096 21.191 13.778 1.00 20.65 80 VAL A C 1
ATOM 608 O O . VAL A 1 82 ? 10.054 20.536 13.649 1.00 18.63 80 VAL A O 1
ATOM 612 N N . GLY A 1 83 ? 11.672 21.869 12.772 1.00 20.26 81 GLY A N 1
ATOM 613 C CA . GLY A 1 83 ? 11.218 21.800 11.364 1.00 19.79 81 GLY A CA 1
ATOM 614 C C . GLY A 1 83 ? 11.589 20.477 10.707 1.00 19.76 81 GLY A C 1
ATOM 615 O O . GLY A 1 83 ? 12.440 19.771 11.221 1.00 19.11 81 GLY A O 1
ATOM 616 N N . VAL A 1 84 ? 10.937 20.129 9.601 1.00 19.48 82 VAL A N 1
ATOM 617 C CA . VAL A 1 84 ? 1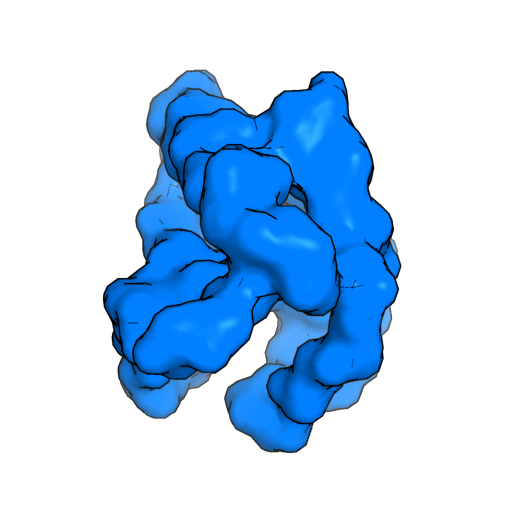1.321 18.917 8.868 1.00 20.07 82 VAL A CA 1
ATOM 618 C C . VAL A 1 84 ? 12.772 18.988 8.331 1.00 19.57 82 VAL A C 1
ATOM 619 O O . VAL A 1 84 ? 13.470 17.969 8.245 1.00 20.59 82 VAL A O 1
ATOM 623 N N . GLN A 1 85 ? 13.221 20.198 7.986 1.00 20.64 8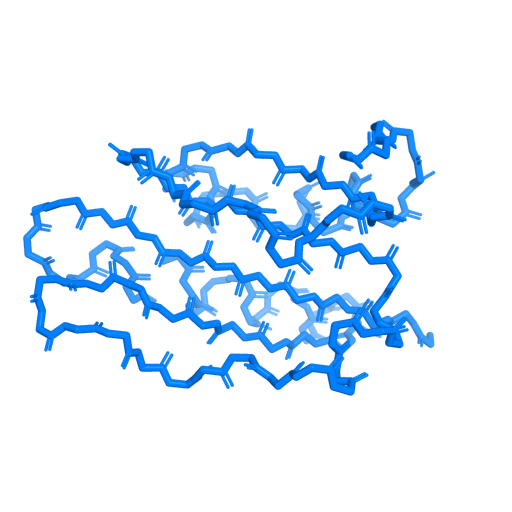3 GLN A N 1
ATOM 624 C CA . GLN A 1 85 ? 14.550 20.402 7.432 1.00 20.89 83 GLN A CA 1
ATOM 625 C C . GLN A 1 85 ? 15.623 20.052 8.419 1.00 21.38 83 GLN A C 1
ATOM 626 O O . GLN A 1 85 ? 16.664 19.547 8.037 1.00 22.45 83 GLN A O 1
ATOM 632 N N . ASP A 1 86 ? 15.398 20.369 9.693 1.00 22.66 84 ASP A N 1
ATOM 633 C CA . ASP A 1 86 ? 16.325 19.951 10.762 1.00 22.69 84 ASP A CA 1
ATOM 634 C C . ASP A 1 86 ? 16.419 18.452 10.886 1.00 22.52 84 ASP A C 1
ATOM 635 O O . ASP A 1 86 ? 17.500 17.942 11.181 1.00 23.99 84 ASP A O 1
ATOM 640 N N . GLY A 1 87 ? 15.286 17.752 10.760 1.00 21.71 85 GLY A N 1
ATOM 641 C CA . GLY A 1 87 ? 15.272 16.270 10.733 1.00 21.03 85 GLY A CA 1
ATOM 642 C C . GLY A 1 87 ? 16.074 15.704 9.554 1.00 20.29 85 GLY A C 1
ATOM 643 O O . GLY A 1 87 ? 16.741 14.682 9.669 1.00 20.48 85 GLY A O 1
ATOM 644 N N . ILE A 1 88 ? 16.029 16.393 8.423 1.00 20.03 86 ILE A N 1
ATOM 645 C CA . ILE A 1 88 ? 16.750 15.933 7.227 1.00 19.52 86 ILE A CA 1
ATOM 646 C C . ILE A 1 88 ? 18.218 16.314 7.372 1.00 19.80 86 ILE A C 1
ATOM 647 O O . ILE A 1 88 ? 19.094 15.509 7.143 1.00 20.95 86 ILE A O 1
ATOM 652 N N . ARG A 1 89 ? 18.486 17.534 7.804 1.00 20.95 87 ARG A N 1
ATOM 653 C CA . ARG A 1 89 ? 19.859 18.110 7.735 1.00 21.70 87 ARG A CA 1
ATOM 654 C C . ARG A 1 89 ? 20.730 17.969 8.990 1.00 21.93 87 ARG A C 1
ATOM 655 O O . ARG A 1 89 ? 21.962 17.940 8.869 1.00 20.29 87 ARG A O 1
ATOM 663 N N . LYS A 1 90 ? 20.145 17.917 10.188 1.00 22.30 88 LYS A N 1
ATOM 664 C CA . LYS A 1 90 ? 20.954 17.793 11.367 1.00 22.60 88 LYS A CA 1
ATOM 665 C C . LYS A 1 90 ? 20.403 16.772 12.345 1.00 23.43 88 LYS A C 1
ATOM 666 O O . LYS A 1 90 ? 20.343 17.044 13.559 1.00 22.71 88 LYS A O 1
ATOM 672 N N . PRO A 1 91 ? 20.071 15.566 11.831 1.00 22.36 89 PRO A N 1
ATOM 673 C CA . PRO A 1 91 ? 19.449 14.537 12.688 1.00 22.30 89 PRO A CA 1
ATOM 674 C C . PRO A 1 91 ? 20.321 14.122 13.923 1.00 21.48 89 PRO A C 1
ATOM 675 O O . PRO A 1 91 ? 19.801 13.835 15.013 1.00 22.17 89 PRO A O 1
ATOM 679 N N . GLU A 1 92 ? 21.650 14.038 13.753 1.00 22.67 90 GLU A N 1
ATOM 680 C CA . GLU A 1 92 ? 22.527 13.680 14.871 1.00 23.03 90 GLU A CA 1
ATOM 681 C C . GLU A 1 92 ? 22.409 14.698 16.015 1.00 23.46 90 GLU A C 1
ATOM 682 O O . GLU A 1 92 ? 22.338 14.354 17.208 1.00 24.80 90 GLU A O 1
ATOM 688 N N . GLU A 1 93 ? 22.371 15.957 15.650 1.00 23.80 91 GLU A N 1
ATOM 689 C CA . GLU A 1 93 ? 22.272 17.018 16.628 1.00 24.85 91 GLU A CA 1
ATOM 690 C C . GLU A 1 93 ? 20.898 16.993 17.359 1.00 23.91 91 GLU A C 1
ATOM 691 O O . GLU A 1 93 ? 20.834 17.298 18.578 1.00 22.95 91 GLU A O 1
ATOM 697 N N . LEU A 1 94 ? 19.822 16.615 16.663 1.00 22.93 92 LEU A N 1
ATOM 698 C CA . LEU A 1 94 ? 18.514 16.436 17.304 1.00 23.10 92 LEU A CA 1
ATOM 699 C C . LEU A 1 94 ? 18.541 15.251 18.312 1.00 22.60 92 LEU A C 1
ATOM 700 O O . LEU A 1 94 ? 18.024 15.351 19.422 1.00 20.46 92 LEU A O 1
ATOM 705 N N . ILE A 1 95 ? 19.190 14.160 17.923 1.00 22.53 93 ILE A N 1
ATOM 706 C CA . ILE A 1 95 ? 19.229 12.963 18.756 1.00 23.40 93 ILE A CA 1
ATOM 707 C C . ILE A 1 95 ? 20.098 13.258 19.997 1.00 22.74 93 ILE A C 1
ATOM 708 O O . ILE A 1 95 ? 19.755 12.882 21.095 1.00 20.34 93 ILE A O 1
ATOM 713 N N . GLN A 1 96 ? 21.223 13.956 19.788 1.00 23.19 94 GLN A N 1
ATOM 714 C CA . GLN A 1 96 ? 22.083 14.365 20.878 1.00 24.28 94 GLN A CA 1
ATOM 715 C C . GLN A 1 96 ? 21.382 15.321 21.823 1.00 24.40 94 GLN A C 1
ATOM 716 O O . GLN A 1 96 ? 21.413 15.118 23.032 1.00 23.74 94 GLN A O 1
ATOM 722 N N . LYS A 1 97 ? 20.682 16.302 21.282 1.00 23.62 95 LYS A N 1
ATOM 723 C CA . LYS A 1 97 ? 19.978 17.263 22.110 1.00 23.49 95 LYS A CA 1
ATOM 724 C C . LYS A 1 97 ? 18.876 16.546 22.896 1.00 23.66 95 LYS A C 1
ATOM 725 O O . LYS A 1 97 ? 18.665 16.839 24.088 1.00 22.63 95 LYS A O 1
ATOM 731 N N . ALA A 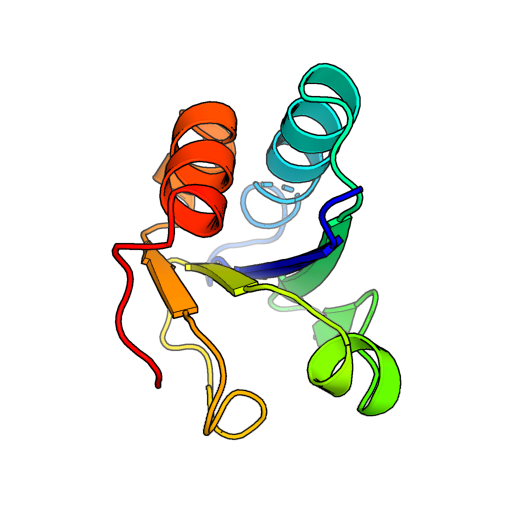1 98 ? 18.206 15.598 22.238 1.00 23.87 96 ALA A N 1
ATOM 732 C CA . ALA A 1 98 ? 17.120 14.830 22.870 1.00 24.32 96 ALA A CA 1
ATOM 733 C C . ALA A 1 98 ? 17.627 14.030 24.055 1.00 23.97 96 ALA A C 1
ATOM 734 O O . ALA A 1 98 ? 16.969 13.981 25.080 1.00 23.94 96 ALA A O 1
ATOM 736 N N . LEU A 1 99 ? 18.799 13.444 23.934 1.00 25.40 97 LEU A N 1
ATOM 737 C CA . LEU A 1 99 ? 19.370 12.651 25.018 1.00 26.89 97 LEU A CA 1
ATOM 738 C C . LEU A 1 99 ? 20.228 13.398 26.012 1.00 28.53 97 LEU A C 1
ATOM 739 O O . LEU A 1 99 ? 20.554 12.843 27.063 1.00 28.22 97 LEU A O 1
ATOM 744 N N . ASN A 1 100 ? 20.620 14.628 25.682 1.00 30.63 98 ASN A N 1
ATOM 745 C CA . ASN A 1 100 ? 21.342 15.450 26.645 1.00 31.99 98 ASN A CA 1
ATOM 746 C C . ASN A 1 100 ? 20.374 15.822 27.765 1.00 32.20 98 ASN A C 1
ATOM 747 O O . ASN A 1 100 ? 20.769 16.244 28.855 1.00 32.83 98 ASN A O 1
ATOM 752 N N . GLY A 1 101 ? 19.095 15.660 27.498 1.00 33.23 99 GLY A N 1
ATOM 753 C CA . GLY A 1 101 ? 18.111 15.837 28.536 1.00 33.44 99 GLY A CA 1
ATOM 754 C C . GLY A 1 101 ? 17.642 17.270 28.743 1.00 33.43 99 GLY A C 1
ATOM 755 O O . GLY A 1 101 ? 16.601 17.428 29.355 1.00 33.22 99 GLY A O 1
ATOM 756 N N . ASP A 1 102 ? 18.369 18.287 28.230 1.00 33.16 100 ASP A N 1
ATOM 757 C CA . ASP A 1 102 ? 17.990 19.724 28.409 1.00 33.38 100 ASP A CA 1
ATOM 758 C C . ASP A 1 102 ? 16.776 20.061 27.543 1.00 33.45 100 ASP A C 1
ATOM 759 O O . ASP A 1 102 ? 16.842 20.987 26.694 1.00 32.13 100 ASP A O 1
ATOM 764 N N . ILE A 1 103 ? 15.692 19.308 27.712 1.00 32.60 101 ILE A N 1
ATOM 765 C CA . ILE A 1 103 ? 14.515 19.561 26.912 1.00 33.72 101 ILE A CA 1
ATOM 766 C C . ILE A 1 103 ? 13.295 19.485 27.842 1.00 33.52 101 ILE A C 1
ATOM 767 O O . ILE A 1 103 ? 13.218 18.644 28.743 1.00 32.75 101 ILE A O 1
ATOM 772 N N . PRO A 1 104 ? 12.367 20.410 27.657 1.00 33.85 102 PRO A N 1
ATOM 773 C CA . PRO A 1 104 ? 11.256 20.456 28.587 1.00 33.25 102 PRO A CA 1
ATOM 774 C C . PRO A 1 104 ? 10.318 19.263 28.439 1.00 31.73 102 PRO A C 1
ATOM 775 O O . PRO A 1 104 ? 10.265 18.615 27.375 1.00 30.74 102 PRO A O 1
ATOM 779 N N . VAL A 1 105 ? 9.593 19.012 29.529 1.00 30.48 103 VAL A N 1
ATOM 780 C CA . VAL A 1 105 ? 8.654 17.954 29.610 1.00 29.34 103 VAL A CA 1
ATOM 781 C C . VAL A 1 105 ? 7.393 18.617 29.061 1.00 29.12 103 VAL A C 1
ATOM 782 O O . VAL A 1 105 ? 7.044 19.750 29.401 1.00 29.42 103 VAL A O 1
ATOM 786 N N . TYR A 1 106 ? 6.787 17.939 28.126 1.00 28.07 104 TYR A N 1
ATOM 787 C CA . TYR A 1 106 ? 5.614 18.452 27.476 1.00 28.50 104 TYR A CA 1
ATOM 788 C C . TYR A 1 106 ? 4.454 18.266 28.440 1.00 27.74 104 TYR A C 1
ATOM 789 O O . TYR A 1 106 ? 4.393 17.301 29.215 1.00 26.66 104 TYR A O 1
#

InterPro domains:
  IPR002178 PTS EIIA type-2 domain [PF00359] (505-648)
  IPR002178 PTS EIIA type-2 domain [PS00372] (551-567)
  IPR002178 PTS EIIA type-2 domain [PS51094] (504-649)
  IPR002178 PTS EIIA type-2 domain [cd00211] (506-646)
  IPR003352 Phosphotransferase system, EIIC [PF02378] (128-403)
  IPR003353 Phosphotransferase system, fructose-specific IIB subunit [TIGR00829] (5-86)
  IPR003353 Phosphotransferase system, fructose-specific IIB subunit [cd05569] (3-98)
  IPR003501 Phosphotransferase system, EIIB component, type 2/3 [PF02302] (5-95)
  IPR004715 Phosphotransferase system, IIA component fructose subfamily [TIGR00848] (509-633)
  IPR006327 Phosphotransferase system, fructose IIC component [TIGR01427] (114-458)
  IPR013011 Phosphotransferase system, EIIB component, type 2 [PS51099] (1-98)
  IPR013014 Phosphotransferase system, EIIC component, type 2 [PS51104] (123-456)
  IPR016152 Phosphotransferase/anion transporter [G3DSA:3.40.930.10] (495-650)
  IPR016152 Phosphotransferase/anion transporter [SSF55804] (501-648)
  IPR036095 PTS system IIB component-like superfamily [SSF52794] (2-103)
  IPR050864 Bacterial PTS System Sugar Transport Components [PTHR30505] (2-472)

Radius of gyration: 12.15 Å; Cα contacts (8 Å, |Δi|>4): 235; chains: 1; bounding box: 27×21×31 Å

Foldseek 3Di:
DAEEEEEFEEAPACPLQVLVVQLCVLCVVVVHHYFYWYQYPVGIDSDDDLVSLVPHQAYEYAYPDDDDCPSQQQHFYDYHHSVCSNPPSNVRVVVRVVVPGDRD

Sequence (104 aa):
NAKLLAITSCPNGIAHTYAAENLQKAADRLGVSSIKVETQGGIGVENKLTEEEIREADAIIIAADRSVNKDRFIGKKLLSVGVQDGIRKPEELIQKALNGDIPVY

Secondary structure (DSSP, 8-state):
--EEEEEEE-SS-STTT--HHHHHHHHHHHT-EEEEEEEETTEEESPPPHHHHHH-SEEEEEESS----GGGTTSBEEEE-HHHHHH-HHHHHHHHHH--S-B-

Nearest PDB structures (foldseek):
  2r48-assembly1_A  TM=1.010E+00  e=1.184E-21  Bacillus subtilis subsp. subtilis str. 168
  2r4q-assembly1_A  TM=9.487E-01  e=5.291E-14  Bacillus subtilis subsp. subtilis str. 168
  5dle-assembly1_D  TM=9.636E-01  e=1.424E-13  Borreliella burgdorferi B31
  2kyr-assembly1_A  TM=9.117E-01  e=2.157E-10  Escherichia coli K-12
  4tn5-assembly1_B  TM=9.220E-01  e=4.792E-09  Escherichia coli K-12

B-factor: mean 23.02, std 7.46, range [12.4, 65.77]

CATH classification: 3.40.50.2300

Organism: Bacillus subtilis (strain 168) (NCBI:txid224308)